Protein AF-A0A2V9B9U2-F1 (afdb_monomer_lite)

Foldseek 3Di:
DDDDPDFPFDDDDDDAAAAGDDPDDVVVVLVVVVPDDDDDDDDDDDDDDKDWLCVLPVPDDFDQCLCALRHRHSDRPDVDRTDIDRPVVSVVVVVVCVVCVVVVRD

Structure (mmCIF, N/CA/C/O backbone):
data_AF-A0A2V9B9U2-F1
#
_entry.id   AF-A0A2V9B9U2-F1
#
loop_
_atom_site.group_PDB
_atom_site.id
_atom_site.type_symbol
_atom_site.label_atom_id
_atom_site.label_alt_id
_atom_site.label_comp_id
_atom_site.label_asym_id
_atom_site.label_entity_id
_atom_site.label_seq_id
_atom_site.pdbx_PDB_ins_code
_atom_site.Cartn_x
_atom_site.Cartn_y
_atom_site.Cartn_z
_atom_site.occupancy
_atom_site.B_iso_or_equiv
_atom_site.auth_seq_id
_atom_site.auth_comp_id
_atom_site.auth_asym_id
_atom_site.auth_atom_id
_atom_site.pdbx_PDB_model_num
ATOM 1 N N . MET A 1 1 ? -2.710 3.749 43.134 1.00 38.03 1 MET A N 1
ATOM 2 C CA . MET A 1 1 ? -1.879 3.005 42.168 1.00 38.03 1 MET A CA 1
ATOM 3 C C . MET A 1 1 ? -2.743 1.866 41.643 1.00 38.03 1 MET A C 1
ATOM 5 O O . MET A 1 1 ? -2.924 0.891 42.358 1.00 38.03 1 MET A O 1
ATOM 9 N N . GLY A 1 2 ? -3.432 2.067 40.516 1.00 40.53 2 GLY A N 1
ATOM 10 C CA . GLY A 1 2 ? -4.320 1.046 39.944 1.00 40.53 2 GLY A CA 1
ATOM 11 C C . GLY A 1 2 ? -3.509 -0.105 39.338 1.00 40.53 2 GLY A C 1
ATOM 12 O O . GLY A 1 2 ? -2.345 0.113 38.990 1.00 40.53 2 GLY A O 1
ATOM 13 N N . PRO A 1 3 ? -4.072 -1.318 39.243 1.00 46.72 3 PRO A N 1
ATOM 14 C CA . PRO A 1 3 ? -3.376 -2.431 38.622 1.00 46.72 3 PRO A CA 1
ATOM 15 C C . PRO A 1 3 ? -3.173 -2.114 37.138 1.00 46.72 3 PRO A C 1
ATOM 17 O O . PRO A 1 3 ? -4.109 -1.765 36.426 1.00 46.72 3 PRO A O 1
ATOM 20 N N . VAL A 1 4 ? -1.920 -2.177 36.695 1.00 43.25 4 VAL A N 1
ATOM 21 C CA . VAL A 1 4 ? -1.573 -2.160 35.277 1.00 43.25 4 VAL A CA 1
ATOM 22 C C . VAL A 1 4 ? -2.053 -3.479 34.682 1.00 43.25 4 VAL A C 1
ATOM 24 O O . VAL A 1 4 ? -1.542 -4.540 35.044 1.00 43.25 4 VAL A O 1
ATOM 27 N N . ASP A 1 5 ? -3.065 -3.420 33.818 1.00 44.94 5 ASP A N 1
ATOM 28 C CA . ASP A 1 5 ? -3.511 -4.583 33.060 1.00 44.94 5 ASP A CA 1
ATOM 29 C C . ASP A 1 5 ? -2.331 -5.099 32.239 1.00 44.94 5 ASP A C 1
ATOM 31 O O . ASP A 1 5 ? -1.807 -4.459 31.325 1.00 44.94 5 ASP A O 1
ATOM 35 N N . ARG A 1 6 ? -1.846 -6.261 32.663 1.00 47.97 6 ARG A N 1
ATOM 36 C CA . ARG A 1 6 ? -0.728 -6.968 32.065 1.00 47.97 6 ARG A CA 1
ATOM 37 C C . ARG A 1 6 ? -1.212 -7.452 30.705 1.00 47.97 6 ARG A C 1
ATOM 39 O O . ARG A 1 6 ? -2.009 -8.383 30.645 1.00 47.97 6 ARG A O 1
ATOM 46 N N . PHE A 1 7 ? -0.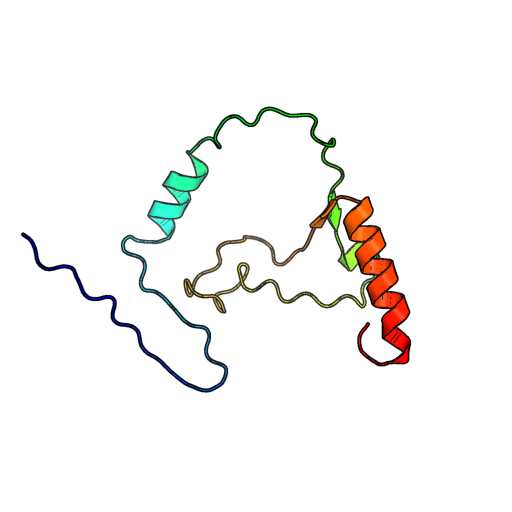757 -6.801 29.634 1.00 50.56 7 PHE A N 1
ATOM 47 C CA . PHE A 1 7 ? -0.948 -7.265 28.262 1.00 50.56 7 PHE A CA 1
ATOM 48 C C . PHE A 1 7 ? -0.706 -8.778 28.211 1.00 50.56 7 PHE A C 1
ATOM 50 O O . PHE A 1 7 ? 0.390 -9.245 28.533 1.00 50.56 7 PHE A O 1
ATOM 57 N N . ALA A 1 8 ? -1.741 -9.545 27.872 1.00 42.66 8 ALA A N 1
ATOM 58 C CA . ALA A 1 8 ? -1.624 -10.980 27.676 1.00 42.66 8 ALA A CA 1
ATOM 59 C C . ALA A 1 8 ? -0.869 -11.211 26.361 1.00 42.66 8 ALA A C 1
ATOM 61 O O . ALA A 1 8 ? -1.458 -11.316 25.290 1.00 42.66 8 ALA A O 1
ATOM 62 N N . VAL A 1 9 ? 0.459 -11.212 26.446 1.00 47.78 9 VAL A N 1
ATOM 63 C CA . VAL A 1 9 ? 1.345 -11.594 25.349 1.00 47.78 9 VAL A CA 1
ATOM 64 C C . VAL A 1 9 ? 1.264 -13.111 25.221 1.00 47.78 9 VAL A C 1
ATOM 66 O O . VAL A 1 9 ? 1.721 -13.833 26.106 1.00 47.78 9 VAL A O 1
ATOM 69 N N . THR A 1 10 ? 0.671 -13.604 24.137 1.00 48.75 10 THR A N 1
ATOM 70 C CA . THR A 1 10 ? 0.827 -15.006 23.742 1.00 48.75 10 THR A CA 1
ATOM 71 C C . THR A 1 10 ? 2.032 -15.086 22.806 1.00 48.75 10 THR A C 1
ATOM 73 O O . THR A 1 10 ? 2.002 -14.584 21.686 1.00 48.75 10 THR A O 1
ATOM 76 N N . ASN A 1 11 ? 3.141 -15.641 23.300 1.00 47.28 11 ASN A N 1
ATOM 77 C CA . ASN A 1 11 ? 4.270 -16.024 22.453 1.00 47.28 11 ASN A CA 1
ATOM 78 C C . ASN A 1 11 ? 3.912 -17.346 21.780 1.00 47.28 11 ASN A C 1
ATOM 80 O O . ASN A 1 11 ? 3.825 -18.345 22.486 1.00 47.28 11 ASN A O 1
ATOM 84 N N . ASN A 1 12 ? 3.761 -17.366 20.456 1.00 52.25 12 ASN A N 1
ATOM 85 C CA . ASN A 1 12 ? 3.606 -18.608 19.702 1.00 52.25 12 ASN A CA 1
ATOM 86 C C . ASN A 1 12 ? 4.637 -18.656 18.565 1.00 52.25 12 ASN A C 1
ATOM 88 O O . ASN A 1 12 ? 4.707 -17.749 17.736 1.00 52.25 12 ASN A O 1
ATOM 92 N N . GLU A 1 13 ? 5.451 -19.710 18.572 1.00 59.94 13 GLU A N 1
ATOM 93 C CA . GLU A 1 13 ? 6.391 -20.068 17.511 1.00 59.94 13 GLU A CA 1
ATOM 94 C C . GLU A 1 13 ? 5.635 -20.553 16.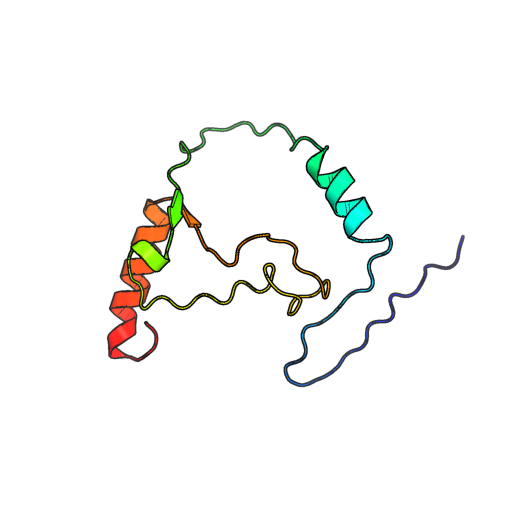251 1.00 59.94 13 GLU A C 1
ATOM 96 O O . GLU A 1 13 ? 4.527 -21.074 16.349 1.00 59.94 13 GLU A O 1
ATOM 101 N N . GLU A 1 14 ? 6.264 -20.364 15.081 1.00 53.12 14 GLU A N 1
ATOM 102 C CA . GLU A 1 14 ? 5.851 -20.764 13.716 1.00 53.12 14 GLU A CA 1
ATOM 103 C C . GLU A 1 14 ? 4.712 -19.967 13.039 1.00 53.12 14 GLU A C 1
ATOM 105 O O . GLU A 1 14 ? 3.531 -20.245 13.190 1.00 53.12 14 GLU A O 1
ATOM 110 N N . GLY A 1 15 ? 5.069 -18.997 12.182 1.00 59.50 15 GLY A N 1
ATOM 111 C CA . GLY A 1 15 ? 4.211 -18.491 11.089 1.00 59.50 15 GLY A CA 1
ATOM 112 C C . GLY A 1 15 ? 2.957 -17.684 11.462 1.00 59.50 15 GLY A C 1
ATOM 113 O O . GLY A 1 15 ? 2.328 -17.102 10.575 1.00 59.50 15 GLY A O 1
ATOM 114 N N . HIS A 1 16 ? 2.599 -17.609 12.741 1.00 69.62 16 HIS A N 1
ATOM 115 C CA . HIS A 1 16 ? 1.451 -16.851 13.223 1.00 69.62 16 HIS A CA 1
ATOM 116 C C . HIS A 1 16 ? 1.799 -15.368 13.395 1.00 69.62 16 HIS A C 1
ATOM 118 O O . HIS A 1 16 ? 2.799 -15.009 14.017 1.00 69.62 16 HIS A O 1
ATOM 124 N N . VAL A 1 17 ? 0.967 -14.487 12.833 1.00 81.44 17 VAL A N 1
ATOM 125 C CA . VAL A 1 17 ? 1.115 -13.043 13.037 1.00 81.44 17 VAL A CA 1
ATOM 126 C C . VAL A 1 17 ? 0.816 -12.725 14.499 1.00 81.44 17 VAL A C 1
ATOM 128 O O . VAL A 1 17 ? -0.224 -13.121 15.020 1.00 81.44 17 VAL A O 1
ATOM 131 N N . PHE A 1 18 ? 1.732 -12.016 15.158 1.00 89.25 18 PHE A N 1
ATOM 132 C CA . PHE A 1 18 ? 1.516 -11.490 16.502 1.00 89.25 18 PHE A CA 1
ATOM 133 C C . PHE A 1 18 ? 0.289 -10.579 16.500 1.00 89.25 18 PHE A C 1
ATOM 135 O O . PHE A 1 18 ? 0.295 -9.577 15.790 1.00 89.2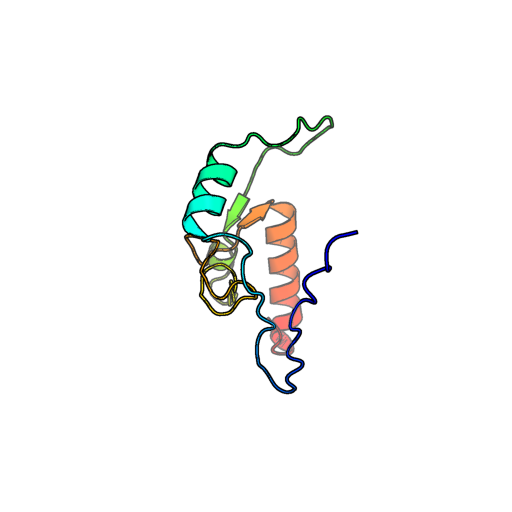5 18 PHE A O 1
ATOM 142 N N . GLN A 1 19 ? -0.734 -10.918 17.285 1.00 91.44 19 GLN A N 1
ATOM 143 C CA . GLN A 1 19 ? -1.973 -10.148 17.374 1.00 91.44 19 GLN A CA 1
ATOM 144 C C . GLN A 1 19 ? -2.117 -9.457 18.727 1.00 91.44 19 GLN A C 1
ATOM 146 O O . GLN A 1 19 ? -1.768 -10.012 19.769 1.00 91.44 19 GLN A O 1
ATOM 151 N N . ILE A 1 20 ? -2.673 -8.248 18.701 1.00 92.44 20 ILE A N 1
ATOM 152 C CA . ILE A 1 20 ? -3.037 -7.492 19.898 1.00 92.44 20 ILE A CA 1
ATOM 153 C C . ILE A 1 20 ? -4.555 -7.427 20.047 1.00 92.44 20 ILE A C 1
ATOM 155 O O . ILE A 1 20 ? -5.285 -7.424 19.059 1.00 92.44 20 ILE A O 1
ATOM 159 N N . THR A 1 21 ? -5.027 -7.282 21.285 1.00 93.25 21 THR A N 1
ATOM 160 C CA . THR A 1 21 ? -6.424 -6.930 21.563 1.00 93.25 21 THR A CA 1
ATOM 161 C C . THR A 1 21 ? -6.560 -5.408 21.589 1.00 93.25 21 THR A C 1
ATOM 163 O O . THR A 1 21 ? -5.951 -4.765 22.451 1.00 93.25 21 THR A O 1
ATOM 166 N N . PRO A 1 22 ? -7.347 -4.797 20.686 1.00 91.56 22 PRO A N 1
ATOM 167 C CA . PRO A 1 22 ? -7.613 -3.367 20.738 1.00 91.56 22 PRO A CA 1
ATOM 168 C C . PRO A 1 22 ? -8.312 -2.982 22.047 1.00 91.56 22 PRO A C 1
ATOM 170 O O . PRO A 1 22 ? -9.278 -3.619 22.458 1.00 91.56 22 PRO A O 1
ATOM 173 N N . VAL A 1 23 ? -7.858 -1.899 22.684 1.00 94.19 23 VAL A N 1
ATOM 174 C CA . VAL A 1 23 ? -8.453 -1.384 23.938 1.00 94.19 23 VAL A CA 1
ATOM 175 C C . VAL A 1 23 ? -9.860 -0.800 23.750 1.00 94.19 23 VAL A C 1
ATOM 177 O O . VAL A 1 23 ? -10.584 -0.598 24.719 1.00 94.19 23 VAL A O 1
ATOM 180 N N . ARG A 1 24 ? -10.235 -0.500 22.502 1.00 95.62 24 ARG A N 1
ATOM 181 C CA . ARG A 1 24 ? -11.550 -0.011 22.069 1.00 95.62 24 ARG A CA 1
ATOM 182 C C . ARG A 1 24 ? -11.904 -0.633 20.712 1.00 95.62 24 ARG A C 1
ATOM 184 O O . ARG A 1 24 ? -10.985 -1.041 19.995 1.00 95.62 24 ARG A O 1
ATOM 191 N N . PRO A 1 25 ? -13.189 -0.683 20.319 1.00 94.50 25 PRO A N 1
ATOM 192 C CA . PRO A 1 25 ? -13.593 -1.190 19.010 1.00 94.50 25 PRO A CA 1
ATOM 193 C C . PRO A 1 25 ? -12.888 -0.461 17.856 1.00 94.50 25 PRO A C 1
ATOM 195 O O . PRO A 1 25 ? -12.872 0.769 17.798 1.00 94.50 25 PRO A O 1
ATOM 198 N N . VAL A 1 26 ? -12.338 -1.214 16.898 1.00 92.94 26 VAL A N 1
ATOM 199 C CA . VAL A 1 26 ? -11.557 -0.640 15.784 1.00 92.94 26 VAL A CA 1
ATOM 200 C C . VAL A 1 26 ? -12.385 0.315 14.922 1.00 92.94 26 VAL A C 1
ATOM 202 O O . VAL A 1 26 ? -11.860 1.320 14.452 1.00 92.94 26 VAL A O 1
ATOM 205 N N . GLU A 1 27 ? -13.686 0.069 14.765 1.00 92.88 27 GLU A N 1
ATOM 206 C CA . GLU A 1 27 ? -14.575 0.980 14.034 1.00 92.88 27 GLU A CA 1
ATOM 207 C C . GLU A 1 27 ? -14.700 2.360 14.692 1.00 92.88 27 GLU A C 1
ATOM 209 O O . GLU A 1 27 ? -14.779 3.371 13.995 1.00 92.88 27 GLU A O 1
ATOM 214 N N . GLU A 1 28 ? -14.695 2.427 16.025 1.00 95.81 28 GLU A N 1
ATOM 215 C CA . GLU A 1 28 ? -14.719 3.700 16.753 1.00 95.81 28 GLU A CA 1
ATOM 216 C C . GLU A 1 28 ? -13.388 4.436 16.583 1.00 95.81 28 GLU A C 1
ATOM 218 O O . GLU A 1 28 ? -13.370 5.609 16.210 1.00 95.81 28 GLU A O 1
ATOM 223 N N . LEU A 1 29 ? -12.272 3.714 16.740 1.00 93.75 29 LEU A N 1
ATOM 224 C CA . LEU A 1 29 ? -10.924 4.252 16.537 1.00 93.75 29 LEU A CA 1
ATOM 225 C C . LEU A 1 29 ? -10.726 4.786 15.112 1.00 93.75 29 LEU A C 1
ATOM 227 O O . LEU A 1 29 ? -10.135 5.847 14.926 1.00 93.75 29 LEU A O 1
ATOM 231 N N . ARG A 1 30 ? -11.249 4.084 14.099 1.00 92.50 30 ARG A N 1
ATOM 232 C CA . ARG A 1 30 ? -11.163 4.509 12.696 1.00 92.50 30 ARG A CA 1
ATOM 233 C C . ARG A 1 30 ? -11.929 5.810 12.455 1.00 92.50 30 ARG A C 1
ATOM 235 O O . ARG A 1 30 ? -11.419 6.682 11.756 1.00 92.50 30 ARG A O 1
ATOM 242 N N . LYS A 1 31 ? -13.127 5.963 13.034 1.00 95.00 31 LYS A N 1
ATOM 243 C CA . LYS A 1 31 ? -13.914 7.206 12.928 1.00 95.00 31 LYS A CA 1
ATOM 244 C C . LYS A 1 31 ? -13.180 8.391 13.548 1.00 95.00 31 LYS A C 1
ATOM 246 O O . LYS A 1 31 ? -13.110 9.444 12.923 1.00 95.00 31 LYS A O 1
ATOM 251 N N . GLU A 1 32 ? -12.612 8.211 14.739 1.00 95.81 32 GLU A N 1
ATOM 252 C CA . GLU A 1 32 ? -11.811 9.247 15.402 1.00 95.81 32 GLU A CA 1
ATOM 253 C C . GLU A 1 32 ? -10.571 9.616 14.575 1.00 95.81 32 GLU A C 1
ATOM 255 O O . GLU A 1 32 ? -10.309 10.797 14.354 1.00 95.81 32 GLU A O 1
ATOM 260 N N . ALA A 1 33 ? -9.844 8.620 14.058 1.00 93.25 33 ALA A N 1
ATOM 261 C CA . ALA A 1 33 ? -8.644 8.838 13.253 1.00 93.25 33 ALA A CA 1
ATOM 262 C C . ALA A 1 33 ? -8.933 9.600 11.949 1.00 93.25 33 ALA A C 1
ATOM 264 O O . ALA A 1 33 ? -8.170 10.487 11.580 1.00 93.25 33 ALA A O 1
ATOM 265 N N . LEU A 1 34 ? -10.042 9.291 11.268 1.00 93.62 34 LEU A N 1
ATOM 266 C CA . LEU A 1 34 ? -10.455 9.992 10.045 1.00 93.62 34 LEU A CA 1
ATOM 267 C C . LEU A 1 34 ? -10.910 11.437 10.297 1.00 93.62 34 LEU A C 1
ATOM 269 O O . LEU A 1 34 ? -10.866 12.250 9.378 1.00 93.62 34 LEU A O 1
ATOM 273 N N . ALA A 1 35 ? -11.361 11.754 11.514 1.00 97.00 35 ALA A N 1
ATOM 274 C CA . ALA A 1 35 ? -11.752 13.107 11.906 1.00 97.00 35 ALA A CA 1
ATOM 275 C C . ALA A 1 35 ? -10.566 13.966 12.385 1.00 97.00 35 ALA A C 1
ATOM 277 O O . ALA A 1 35 ? -10.711 15.179 12.538 1.00 97.00 35 ALA A O 1
ATOM 278 N N . ALA A 1 36 ? -9.410 13.354 12.648 1.00 96.88 36 ALA A N 1
ATOM 279 C CA . ALA A 1 36 ? -8.221 14.054 13.106 1.00 96.88 36 ALA A CA 1
ATOM 280 C C . ALA A 1 36 ? -7.483 14.745 11.948 1.00 96.88 36 ALA A C 1
ATOM 282 O O . ALA A 1 36 ? -7.491 14.284 10.807 1.00 96.88 36 ALA A O 1
ATOM 283 N N . SER A 1 37 ? -6.777 15.829 12.272 1.00 95.25 37 SER A N 1
ATOM 284 C CA . SER A 1 37 ? -5.838 16.473 11.353 1.00 95.25 37 SER A CA 1
ATOM 285 C C . SER A 1 37 ? -4.408 16.069 11.706 1.00 95.25 37 SER A C 1
ATOM 287 O O . SER A 1 37 ? -4.061 16.067 12.892 1.00 95.25 37 SER A O 1
ATOM 289 N N . PRO A 1 38 ? -3.557 15.760 10.712 1.00 91.56 38 PRO A N 1
ATOM 290 C CA . PRO A 1 38 ? -2.143 15.538 10.966 1.00 91.56 38 PRO A CA 1
ATOM 291 C C . PRO A 1 38 ? -1.488 16.820 11.511 1.00 91.56 38 PRO A C 1
ATOM 293 O O . PRO A 1 38 ? -1.959 17.929 11.228 1.00 91.56 38 PRO A O 1
ATOM 296 N N . PRO A 1 39 ? -0.405 16.697 12.298 1.00 93.69 39 PRO A N 1
ATOM 297 C CA . PRO A 1 39 ? 0.355 17.856 12.746 1.00 93.69 39 PRO A CA 1
ATOM 298 C C . PRO A 1 39 ? 0.909 18.634 11.547 1.00 93.69 39 PRO A C 1
ATOM 300 O O . PRO A 1 39 ? 1.207 18.065 10.499 1.00 93.69 39 PRO A O 1
ATOM 303 N N . HIS A 1 40 ? 1.062 19.948 11.706 1.00 93.69 40 HIS A N 1
ATOM 304 C CA . HIS A 1 40 ? 1.650 20.780 10.663 1.00 93.69 40 HIS A CA 1
ATOM 305 C C . HIS A 1 40 ? 3.139 20.453 10.492 1.00 93.69 40 HIS A C 1
ATOM 307 O O . HIS A 1 40 ? 3.933 20.638 11.416 1.00 93.69 40 HIS A O 1
ATOM 313 N N . GLU A 1 41 ? 3.526 20.049 9.287 1.00 93.06 41 GLU A N 1
ATOM 314 C CA . GLU A 1 41 ? 4.917 19.808 8.916 1.00 93.06 41 GLU A CA 1
ATOM 315 C C . GLU A 1 41 ? 5.502 21.021 8.179 1.00 93.06 41 GLU A C 1
ATOM 317 O O . GLU A 1 41 ? 4.878 21.585 7.281 1.00 93.06 41 GLU A O 1
ATOM 322 N N . SER A 1 42 ? 6.717 21.434 8.544 1.00 93.38 42 SER A N 1
ATOM 323 C CA . SER A 1 42 ? 7.460 22.493 7.854 1.00 93.38 42 SER A CA 1
ATOM 324 C C . SER A 1 42 ? 8.711 21.921 7.191 1.00 93.38 42 SER A C 1
ATOM 326 O O . SER A 1 42 ? 9.432 21.113 7.773 1.00 93.38 42 SER A O 1
ATOM 328 N N . GLY A 1 43 ? 8.980 22.330 5.952 1.00 93.06 43 GLY A N 1
ATOM 329 C CA . GLY A 1 43 ? 10.133 21.841 5.204 1.00 93.06 43 GLY A CA 1
ATOM 330 C C . GLY A 1 43 ? 9.967 21.974 3.696 1.00 93.06 43 GLY A C 1
ATOM 331 O O . GLY A 1 43 ? 8.909 22.348 3.194 1.00 93.06 43 GLY A O 1
ATOM 332 N N . ASN A 1 44 ? 11.039 21.663 2.969 1.00 94.12 44 ASN A N 1
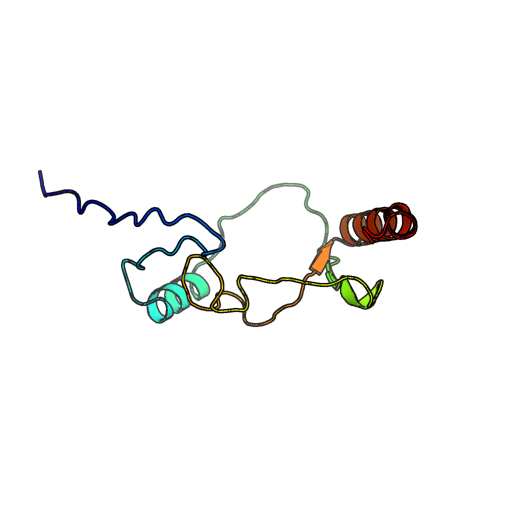ATOM 333 C CA . ASN A 1 44 ? 11.000 21.572 1.515 1.00 94.12 44 ASN A CA 1
ATOM 334 C C . ASN A 1 44 ? 10.582 20.154 1.102 1.00 94.12 44 ASN A C 1
ATOM 336 O O . ASN A 1 44 ? 11.416 19.247 1.032 1.00 94.12 44 ASN A O 1
ATOM 340 N N . PHE A 1 45 ? 9.287 19.959 0.867 1.00 92.00 45 PHE A N 1
ATOM 341 C CA . PHE A 1 45 ? 8.726 18.672 0.465 1.00 92.00 45 PHE A CA 1
ATOM 342 C C . PHE A 1 45 ? 8.638 18.539 -1.054 1.00 92.00 45 PHE A C 1
ATOM 344 O O . PHE A 1 45 ? 8.474 19.513 -1.786 1.00 92.00 45 PHE A O 1
ATOM 351 N N . ARG A 1 46 ? 8.716 17.297 -1.539 1.00 90.12 46 ARG A N 1
ATOM 352 C CA . ARG A 1 46 ? 8.421 16.995 -2.943 1.00 90.12 46 ARG A CA 1
ATOM 353 C C . ARG A 1 46 ? 6.915 17.082 -3.176 1.00 90.12 46 ARG A C 1
ATOM 355 O O . ARG A 1 46 ? 6.140 16.643 -2.328 1.00 90.12 46 ARG A O 1
ATOM 362 N N . ALA A 1 47 ? 6.519 17.575 -4.347 1.00 94.44 47 ALA A N 1
ATOM 363 C CA . ALA A 1 47 ? 5.143 17.431 -4.803 1.00 94.44 47 ALA A CA 1
ATOM 364 C C . ALA A 1 47 ? 4.779 15.933 -4.885 1.00 94.44 47 ALA A C 1
ATOM 366 O O . ALA A 1 47 ? 5.620 15.139 -5.321 1.00 94.44 47 ALA A O 1
ATOM 367 N N . PRO A 1 48 ? 3.569 15.523 -4.469 1.00 95.12 48 PRO A N 1
ATOM 368 C CA . PRO A 1 48 ? 3.149 14.134 -4.581 1.00 95.12 48 PRO A CA 1
ATOM 369 C C . PRO A 1 48 ? 3.095 13.661 -6.039 1.00 95.12 48 PRO A C 1
ATOM 371 O O . PRO A 1 48 ? 2.257 14.117 -6.809 1.00 95.12 48 PRO A O 1
ATOM 374 N N . ASP A 1 49 ? 3.958 12.712 -6.396 1.00 97.44 49 ASP A N 1
ATOM 375 C CA . ASP A 1 49 ? 3.940 12.007 -7.681 1.00 97.44 49 ASP A CA 1
ATOM 376 C C . ASP A 1 49 ? 3.996 10.502 -7.409 1.00 97.44 49 ASP A C 1
ATOM 378 O O . ASP A 1 49 ? 5.047 9.856 -7.456 1.00 97.44 49 ASP A O 1
ATOM 382 N N . LEU A 1 50 ? 2.846 9.972 -6.989 1.00 97.81 50 LEU A N 1
ATOM 383 C CA . LEU A 1 50 ? 2.695 8.588 -6.564 1.00 97.81 50 LEU A CA 1
ATOM 384 C C . LEU A 1 50 ? 2.394 7.684 -7.759 1.00 97.81 50 LEU A C 1
ATOM 386 O O . LEU A 1 50 ? 1.447 7.909 -8.510 1.00 97.81 50 LEU A O 1
ATOM 390 N N . VAL A 1 51 ? 3.177 6.618 -7.889 1.00 98.19 51 VAL A N 1
ATOM 391 C CA . VAL A 1 51 ? 3.060 5.614 -8.945 1.00 98.19 51 VAL A CA 1
ATOM 392 C C . VAL A 1 51 ? 2.715 4.271 -8.325 1.00 98.19 51 VAL A C 1
ATOM 394 O O . VAL A 1 51 ? 3.347 3.847 -7.356 1.00 98.19 51 VAL A O 1
ATOM 397 N N . GLU A 1 52 ? 1.724 3.590 -8.894 1.00 98.31 52 GLU A N 1
ATOM 398 C CA . GLU A 1 52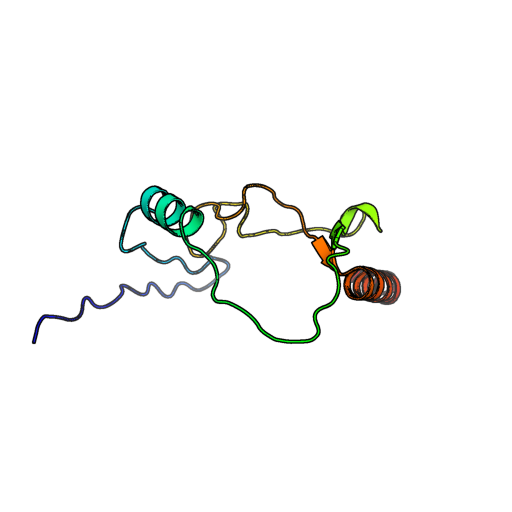 ? 1.370 2.231 -8.499 1.00 98.31 52 GLU A CA 1
ATOM 399 C C . GLU A 1 52 ? 2.410 1.228 -9.003 1.00 98.31 52 GLU A C 1
ATOM 401 O O . GLU A 1 52 ? 2.676 1.144 -10.203 1.00 98.31 52 GLU A O 1
ATOM 406 N N . LEU A 1 53 ? 2.954 0.412 -8.101 1.00 98.44 53 LEU A N 1
ATOM 407 C CA . LEU A 1 53 ? 4.064 -0.488 -8.422 1.00 98.44 53 LEU A CA 1
ATOM 408 C C . LEU A 1 53 ? 3.719 -1.524 -9.496 1.00 98.44 53 LEU A C 1
ATOM 410 O O . LEU A 1 53 ? 4.498 -1.726 -10.423 1.00 98.44 53 LEU A O 1
ATOM 414 N N . VAL A 1 54 ? 2.537 -2.139 -9.421 1.00 97.75 54 VAL A N 1
ATOM 415 C CA . VAL A 1 54 ? 2.139 -3.201 -10.365 1.00 97.75 54 VAL A CA 1
ATOM 416 C C . VAL A 1 54 ? 1.892 -2.687 -11.786 1.00 97.75 54 VAL A C 1
ATOM 418 O O . VAL A 1 54 ? 1.920 -3.466 -12.732 1.00 97.75 54 VAL A O 1
ATOM 421 N N . THR A 1 55 ? 1.696 -1.374 -11.961 1.00 97.94 55 THR A N 1
ATOM 422 C CA . THR A 1 55 ? 1.604 -0.758 -13.297 1.00 97.94 55 THR A CA 1
ATOM 423 C C . THR A 1 55 ? 2.966 -0.584 -13.964 1.00 97.94 55 THR A C 1
ATOM 425 O O . THR A 1 55 ? 3.036 -0.490 -15.187 1.00 97.94 55 THR A O 1
ATOM 428 N N . LEU A 1 56 ? 4.051 -0.564 -13.181 1.00 97.75 56 LEU A N 1
ATOM 429 C CA . LEU A 1 56 ? 5.417 -0.498 -13.701 1.00 97.75 56 LEU A CA 1
ATOM 430 C C . LEU A 1 56 ? 5.907 -1.863 -14.187 1.00 97.75 56 LEU A C 1
ATOM 432 O O . LEU A 1 56 ? 6.615 -1.945 -15.192 1.00 97.75 56 LEU A O 1
ATOM 436 N N . ASP A 1 57 ? 5.543 -2.921 -13.463 1.00 97.69 57 ASP A N 1
ATOM 437 C CA . ASP A 1 57 ? 5.768 -4.309 -13.855 1.00 97.69 57 ASP A CA 1
ATOM 438 C C . ASP A 1 57 ? 4.748 -5.225 -13.146 1.00 97.69 57 ASP A C 1
ATOM 440 O O . ASP A 1 57 ? 4.774 -5.325 -11.915 1.00 97.69 57 ASP A O 1
ATOM 444 N N . PRO A 1 58 ? 3.854 -5.917 -13.880 1.00 97.00 58 PRO A N 1
ATOM 445 C CA . PRO A 1 58 ? 2.816 -6.753 -13.278 1.00 97.00 58 PRO A CA 1
ATOM 446 C C . PRO A 1 58 ? 3.364 -8.031 -12.623 1.00 97.00 58 PRO A C 1
ATOM 448 O O . PRO A 1 58 ? 2.610 -8.755 -11.976 1.00 97.00 58 PRO A O 1
ATOM 451 N N . THR A 1 59 ? 4.661 -8.331 -12.774 1.00 97.00 59 THR A N 1
ATOM 452 C CA . THR A 1 59 ? 5.321 -9.446 -12.074 1.00 97.00 59 THR A CA 1
ATOM 453 C C . THR A 1 59 ? 5.683 -9.112 -10.625 1.00 97.00 59 THR A C 1
ATOM 455 O O . THR A 1 59 ? 5.992 -10.019 -9.851 1.00 97.00 59 THR A O 1
ATOM 458 N N . ILE A 1 60 ? 5.603 -7.837 -10.224 1.00 97.56 60 ILE A N 1
ATOM 459 C CA . ILE A 1 60 ? 5.775 -7.426 -8.829 1.00 97.56 60 ILE A CA 1
ATOM 460 C C . ILE A 1 60 ? 4.591 -7.954 -8.016 1.00 97.56 60 ILE A C 1
ATOM 462 O O . ILE A 1 60 ? 3.446 -7.538 -8.194 1.00 97.56 60 ILE A O 1
ATOM 466 N N . ARG A 1 61 ? 4.870 -8.871 -7.089 1.00 96.25 61 ARG A N 1
ATOM 467 C CA . ARG A 1 61 ? 3.860 -9.456 -6.202 1.00 96.25 61 ARG A CA 1
ATOM 468 C C . ARG A 1 61 ? 3.751 -8.630 -4.928 1.00 96.25 61 ARG A C 1
ATOM 470 O O . ARG A 1 61 ? 4.757 -8.347 -4.286 1.00 96.25 61 ARG A O 1
ATOM 477 N N . LEU A 1 62 ? 2.526 -8.276 -4.555 1.00 97.19 62 LEU A N 1
ATOM 478 C CA . LEU A 1 62 ? 2.247 -7.515 -3.342 1.00 97.19 62 LEU A CA 1
ATOM 479 C C . LEU A 1 62 ? 1.641 -8.412 -2.264 1.00 97.19 62 LEU A C 1
ATOM 481 O O . LEU A 1 62 ? 0.722 -9.183 -2.531 1.00 97.19 62 LEU A O 1
ATOM 485 N N . ASP A 1 63 ? 2.129 -8.246 -1.040 1.00 95.69 63 ASP A N 1
ATOM 486 C CA . ASP A 1 63 ? 1.545 -8.802 0.178 1.00 95.69 63 ASP A CA 1
ATOM 487 C C . ASP A 1 63 ? 1.232 -7.644 1.138 1.00 95.69 63 ASP A C 1
ATOM 489 O O . ASP A 1 63 ? 2.030 -7.266 1.998 1.00 95.69 63 ASP A O 1
ATOM 493 N N . ILE A 1 64 ? 0.088 -6.992 0.908 1.00 97.19 64 ILE A N 1
ATOM 494 C CA . ILE A 1 64 ? -0.345 -5.818 1.675 1.00 97.19 64 ILE A CA 1
ATOM 495 C C . ILE A 1 64 ? -1.114 -6.293 2.908 1.00 97.19 64 ILE A C 1
ATOM 497 O O . ILE A 1 64 ? -2.343 -6.291 2.929 1.00 97.19 64 ILE A O 1
ATOM 501 N N . ARG A 1 65 ? -0.378 -6.714 3.942 1.00 95.19 65 ARG A N 1
ATOM 502 C CA . ARG A 1 65 ? -0.923 -7.318 5.175 1.00 95.19 65 ARG A CA 1
ATOM 503 C C . ARG A 1 65 ? -2.042 -6.492 5.813 1.00 95.19 65 ARG A C 1
ATOM 505 O O . ARG A 1 65 ? -3.102 -7.038 6.098 1.00 95.19 65 ARG A O 1
ATOM 512 N N . TYR A 1 66 ? -1.858 -5.174 5.889 1.00 95.25 66 TYR A N 1
ATOM 513 C CA . TYR A 1 66 ? -2.842 -4.226 6.428 1.00 95.25 66 TYR A CA 1
ATOM 514 C C . TYR A 1 66 ? -4.113 -4.055 5.591 1.00 95.25 66 TYR A C 1
ATOM 516 O O . TYR A 1 66 ? -5.043 -3.397 6.039 1.00 95.25 66 TYR A O 1
ATOM 524 N N . ALA A 1 67 ? -4.194 -4.622 4.387 1.00 96.75 67 ALA A N 1
ATOM 525 C CA . ALA A 1 67 ? -5.437 -4.693 3.617 1.00 96.75 67 ALA A CA 1
ATOM 526 C C . ALA A 1 67 ? -6.221 -5.996 3.881 1.00 96.75 67 ALA A C 1
ATOM 528 O O . ALA A 1 67 ? -7.199 -6.284 3.194 1.00 96.75 67 ALA A O 1
ATOM 529 N N . THR A 1 68 ? -5.788 -6.807 4.850 1.00 94.69 68 THR A N 1
ATOM 530 C CA . THR A 1 68 ? -6.377 -8.105 5.201 1.00 94.69 68 THR A CA 1
ATOM 531 C C . THR A 1 68 ? -6.460 -8.255 6.723 1.00 94.69 68 THR A C 1
ATOM 533 O O . THR A 1 68 ? -5.917 -7.439 7.452 1.00 94.69 68 THR A O 1
ATOM 536 N N . ALA A 1 69 ? -7.099 -9.317 7.218 1.00 93.69 69 ALA A N 1
ATOM 537 C CA . ALA A 1 69 ? -7.048 -9.674 8.642 1.00 93.69 69 ALA A CA 1
ATOM 538 C C . ALA A 1 69 ? -5.719 -10.347 9.055 1.00 93.69 69 ALA A C 1
ATOM 540 O O . ALA A 1 69 ? -5.520 -10.678 10.220 1.00 93.69 69 ALA A O 1
ATOM 541 N N . ASN A 1 70 ? -4.811 -10.587 8.103 1.00 93.00 70 ASN A N 1
ATOM 542 C CA . ASN A 1 70 ? -3.502 -11.186 8.340 1.00 93.00 70 ASN A CA 1
ATOM 543 C C . ASN A 1 70 ? -2.485 -10.110 8.753 1.00 93.00 70 ASN A C 1
ATOM 545 O O . ASN A 1 70 ? -1.453 -9.919 8.110 1.00 93.00 70 ASN A O 1
ATOM 549 N N . ASP A 1 71 ? -2.816 -9.378 9.810 1.00 92.69 71 ASP A N 1
ATOM 550 C CA . ASP A 1 71 ? -1.984 -8.363 10.440 1.00 92.69 71 ASP A CA 1
ATOM 551 C C . ASP A 1 71 ? -2.093 -8.445 11.971 1.00 92.69 71 ASP A C 1
ATOM 553 O O . ASP A 1 71 ? -2.740 -9.341 12.521 1.00 92.69 71 ASP A O 1
ATOM 557 N N . PHE A 1 72 ? -1.421 -7.527 12.667 1.00 92.75 72 PHE A N 1
ATOM 558 C CA . PHE A 1 72 ? -1.375 -7.535 14.126 1.00 92.75 72 PHE A CA 1
ATOM 559 C C . PHE A 1 72 ? -2.673 -7.070 14.800 1.00 92.75 72 PHE A C 1
ATOM 561 O O . PHE A 1 72 ? -2.846 -7.292 15.996 1.00 92.75 72 PHE A O 1
ATOM 568 N N . LEU A 1 73 ? -3.577 -6.415 14.069 1.00 93.06 73 LEU A N 1
ATOM 569 C CA . LEU A 1 73 ? -4.885 -6.006 14.581 1.00 93.06 73 LEU A CA 1
ATOM 570 C C . LEU A 1 73 ? -5.957 -7.065 14.314 1.00 93.06 73 LEU A C 1
ATOM 572 O O . LEU A 1 73 ? -7.035 -6.998 14.903 1.00 93.06 73 LEU A O 1
ATOM 576 N N . GLY A 1 74 ? -5.690 -8.014 13.414 1.00 92.50 74 GLY A N 1
ATOM 577 C CA . GLY A 1 74 ? -6.667 -9.010 12.987 1.00 92.50 74 GLY A CA 1
ATOM 578 C C . GLY A 1 74 ? -7.811 -8.414 12.161 1.00 92.50 74 GLY A C 1
ATOM 579 O O . GLY A 1 74 ? -8.833 -9.070 11.967 1.00 92.50 74 GLY A O 1
ATOM 580 N N . THR A 1 75 ? -7.682 -7.170 11.690 1.00 92.94 75 THR A N 1
ATOM 581 C CA . THR A 1 75 ? -8.722 -6.472 10.928 1.00 92.94 75 THR A CA 1
ATOM 582 C C . THR A 1 75 ? -8.104 -5.528 9.897 1.00 92.94 75 THR A C 1
ATOM 584 O O . THR A 1 75 ? -7.168 -4.806 10.238 1.00 92.94 75 THR A O 1
ATOM 587 N N . PRO A 1 76 ? -8.630 -5.475 8.657 1.00 94.94 76 PRO A N 1
ATOM 588 C CA . PRO A 1 76 ? -8.087 -4.604 7.624 1.00 94.94 76 PRO A CA 1
ATOM 589 C C . PRO A 1 76 ? -8.053 -3.128 8.041 1.00 94.94 76 PRO A C 1
ATOM 591 O O . PRO A 1 76 ? -9.071 -2.511 8.380 1.00 94.94 76 PRO A O 1
ATOM 594 N N . VAL A 1 77 ? -6.871 -2.529 7.950 1.00 93.44 77 VAL A N 1
ATOM 595 C CA . VAL A 1 77 ? -6.648 -1.091 8.135 1.00 93.44 77 VAL A CA 1
ATOM 596 C C . VAL A 1 77 ? -6.834 -0.342 6.814 1.00 93.44 77 VAL A C 1
ATOM 598 O O . VAL A 1 77 ? -7.453 0.721 6.783 1.00 93.44 77 VAL A O 1
ATOM 601 N N . TYR A 1 78 ? -6.327 -0.899 5.715 1.00 94.00 78 TYR A N 1
ATOM 602 C CA . TYR A 1 78 ? -6.423 -0.330 4.375 1.00 94.00 78 TYR A CA 1
ATOM 603 C C . TYR A 1 78 ? -7.624 -0.881 3.614 1.00 94.00 78 TYR A C 1
ATOM 605 O O . TYR A 1 78 ? -7.952 -2.062 3.688 1.00 94.00 78 TYR A O 1
ATOM 613 N N . THR A 1 79 ? -8.243 -0.020 2.809 1.00 92.81 79 THR A N 1
ATOM 614 C CA . THR A 1 79 ? -9.384 -0.381 1.956 1.00 92.81 79 THR A CA 1
ATOM 615 C C . THR A 1 79 ? -8.969 -1.044 0.643 1.00 92.81 79 THR A C 1
ATOM 617 O O . THR A 1 79 ? -9.814 -1.603 -0.053 1.00 92.81 79 THR A O 1
ATOM 620 N N . GLN A 1 80 ? -7.686 -0.972 0.273 1.00 95.94 80 GLN A N 1
ATOM 621 C CA . GLN A 1 80 ? -7.153 -1.522 -0.972 1.00 95.94 80 GLN A CA 1
ATOM 622 C C . GLN A 1 80 ? -5.793 -2.187 -0.741 1.00 95.94 80 GLN A C 1
ATOM 624 O O . GLN A 1 80 ? -4.916 -1.622 -0.090 1.00 95.94 80 GLN A O 1
ATOM 629 N N . ALA A 1 81 ? -5.588 -3.356 -1.350 1.00 97.19 81 ALA A N 1
ATOM 630 C CA . ALA A 1 81 ? -4.315 -4.078 -1.346 1.00 97.19 81 ALA A CA 1
ATOM 631 C C . ALA A 1 81 ? -3.375 -3.578 -2.462 1.00 97.19 81 ALA A C 1
ATOM 633 O O . ALA A 1 81 ? -2.932 -4.347 -3.311 1.00 97.19 81 ALA A O 1
ATOM 634 N N . ARG A 1 82 ? -3.104 -2.267 -2.491 1.00 97.81 82 ARG A N 1
ATOM 635 C CA . ARG A 1 82 ? -2.280 -1.609 -3.520 1.00 97.81 82 ARG A CA 1
ATOM 636 C C . ARG A 1 82 ? -1.096 -0.894 -2.883 1.00 97.81 82 ARG A C 1
ATOM 638 O O . ARG A 1 82 ? -1.201 -0.386 -1.771 1.00 97.81 82 ARG A O 1
ATOM 645 N N . ALA A 1 83 ? 0.018 -0.837 -3.607 1.00 98.00 83 ALA A N 1
ATOM 646 C CA . ALA A 1 83 ? 1.228 -0.147 -3.175 1.00 98.00 83 ALA A CA 1
ATOM 647 C C . ALA A 1 83 ? 1.588 0.973 -4.151 1.00 98.00 83 ALA A C 1
ATOM 649 O O . ALA A 1 83 ? 1.701 0.751 -5.360 1.00 98.00 83 ALA A O 1
ATOM 650 N N . PHE A 1 84 ? 1.810 2.161 -3.593 1.00 98.12 84 PHE A N 1
ATOM 651 C CA . PHE A 1 84 ? 2.221 3.352 -4.319 1.00 98.12 84 PHE A CA 1
ATOM 652 C C . PHE A 1 84 ? 3.512 3.890 -3.721 1.00 98.12 84 PHE A C 1
ATOM 654 O O . PHE A 1 84 ? 3.647 3.942 -2.500 1.00 98.12 84 PHE A O 1
ATOM 661 N N . LEU A 1 85 ? 4.437 4.330 -4.568 1.00 98.31 85 LEU A N 1
ATOM 662 C CA . LEU A 1 85 ? 5.653 5.023 -4.146 1.00 98.31 85 LEU A CA 1
ATOM 663 C C . LEU A 1 85 ? 5.805 6.326 -4.924 1.00 98.31 85 LEU A C 1
ATOM 665 O O . LEU A 1 85 ? 5.327 6.441 -6.050 1.00 98.31 85 LEU A O 1
ATOM 669 N N . GLN A 1 86 ? 6.526 7.290 -4.347 1.00 98.12 86 GLN A N 1
ATOM 670 C CA . GLN A 1 86 ? 7.026 8.434 -5.112 1.00 98.12 86 GLN A CA 1
ATOM 671 C C . GLN A 1 86 ? 7.809 7.927 -6.322 1.00 98.12 86 GLN A C 1
ATOM 673 O O . GLN A 1 86 ? 8.614 7.000 -6.177 1.00 98.12 86 GLN A O 1
ATOM 678 N N . ARG A 1 87 ? 7.615 8.541 -7.490 1.00 97.81 87 ARG A N 1
ATOM 679 C CA . ARG A 1 87 ? 8.199 8.077 -8.757 1.00 97.81 87 ARG A CA 1
ATOM 680 C C . ARG A 1 87 ? 9.686 7.698 -8.674 1.00 97.81 87 ARG A C 1
ATOM 682 O O . ARG A 1 87 ? 10.005 6.584 -9.088 1.00 97.81 87 ARG A O 1
ATOM 689 N N . PRO A 1 88 ? 10.591 8.495 -8.062 1.00 97.50 88 PRO A N 1
ATOM 690 C CA . PRO A 1 88 ? 12.002 8.109 -7.972 1.00 97.50 88 PRO A CA 1
ATOM 691 C C . PRO A 1 88 ? 12.236 6.801 -7.200 1.00 97.50 88 PRO A C 1
ATOM 693 O O . PRO A 1 88 ? 13.114 6.014 -7.556 1.00 97.50 88 PRO A O 1
ATOM 696 N N . ALA A 1 89 ? 11.445 6.552 -6.153 1.00 98.25 89 ALA A N 1
ATOM 697 C CA . ALA A 1 89 ? 11.513 5.321 -5.370 1.00 98.25 89 ALA A CA 1
ATOM 698 C C . ALA A 1 89 ? 10.870 4.142 -6.115 1.00 98.25 89 ALA A C 1
ATOM 700 O O . ALA A 1 89 ? 11.424 3.045 -6.106 1.00 98.25 89 ALA A O 1
ATOM 701 N N . ALA A 1 90 ? 9.751 4.371 -6.810 1.00 98.50 90 ALA A N 1
ATOM 702 C CA . ALA A 1 90 ? 9.089 3.360 -7.634 1.00 98.50 90 ALA A CA 1
ATOM 703 C C . ALA A 1 90 ? 10.014 2.850 -8.756 1.00 98.50 90 ALA A C 1
ATOM 705 O O . ALA A 1 90 ? 10.176 1.646 -8.950 1.00 98.50 90 ALA A O 1
ATOM 706 N N . GLU A 1 91 ? 10.699 3.764 -9.445 1.00 98.44 91 GLU A N 1
ATOM 707 C CA . GLU A 1 91 ? 11.677 3.430 -10.483 1.00 98.44 91 GLU A CA 1
ATOM 708 C C . GLU A 1 91 ? 12.918 2.732 -9.914 1.00 98.44 91 GLU A C 1
ATOM 710 O O . GLU A 1 91 ? 13.463 1.826 -10.547 1.00 98.44 91 GLU A O 1
ATOM 715 N N . ALA A 1 92 ? 13.378 3.129 -8.723 1.00 98.69 92 ALA A N 1
ATOM 716 C CA . ALA A 1 92 ? 14.486 2.456 -8.051 1.00 98.69 92 ALA A CA 1
ATOM 717 C C . ALA A 1 92 ? 14.135 1.009 -7.679 1.00 98.69 92 ALA A C 1
ATOM 719 O O . ALA A 1 92 ? 14.937 0.109 -7.931 1.00 98.69 92 ALA A O 1
ATOM 720 N N . LEU A 1 93 ? 12.925 0.781 -7.161 1.00 98.56 93 LEU A N 1
ATOM 721 C CA . LEU A 1 93 ? 12.409 -0.556 -6.882 1.00 98.56 93 LEU A CA 1
ATOM 722 C C . LEU A 1 93 ? 12.350 -1.395 -8.161 1.00 98.56 93 LEU A C 1
ATOM 724 O O . LEU A 1 93 ? 12.845 -2.517 -8.171 1.00 98.56 93 LEU A O 1
ATOM 728 N N . LEU A 1 94 ? 11.831 -0.837 -9.258 1.00 98.62 94 LEU A N 1
ATOM 729 C CA . LEU A 1 94 ? 11.769 -1.527 -10.547 1.00 98.62 94 LEU A CA 1
ATOM 730 C C . LEU A 1 94 ? 13.157 -1.944 -11.058 1.00 98.62 94 LEU A C 1
ATOM 732 O O . LEU A 1 94 ? 13.317 -3.037 -11.602 1.00 98.62 94 LEU A O 1
ATOM 736 N N . ARG A 1 95 ? 14.177 -1.091 -10.887 1.00 98.69 95 ARG A N 1
ATOM 737 C CA . ARG A 1 95 ? 15.563 -1.441 -11.242 1.00 98.69 95 ARG A CA 1
ATOM 738 C C . ARG A 1 95 ? 16.088 -2.597 -10.392 1.00 98.69 95 ARG A C 1
ATOM 740 O O . ARG A 1 95 ? 16.692 -3.507 -10.951 1.00 98.69 95 ARG A O 1
ATOM 747 N N . ALA A 1 96 ? 15.845 -2.573 -9.081 1.00 98.56 96 ALA A N 1
ATOM 748 C CA . ALA A 1 96 ? 16.256 -3.649 -8.181 1.00 98.56 96 ALA A CA 1
ATOM 749 C C . ALA A 1 96 ? 15.556 -4.975 -8.523 1.00 98.56 96 ALA A C 1
ATOM 751 O O . ALA A 1 96 ? 16.234 -5.985 -8.689 1.00 98.56 96 ALA A O 1
ATOM 752 N N . HIS A 1 97 ? 14.233 -4.940 -8.728 1.00 98.31 97 HIS A N 1
ATOM 753 C CA . HIS A 1 97 ? 13.411 -6.071 -9.178 1.00 98.31 97 HIS A CA 1
ATOM 754 C C . HIS A 1 97 ? 14.018 -6.720 -10.430 1.00 98.31 97 HIS A C 1
ATOM 756 O O . HIS A 1 97 ? 14.424 -7.878 -10.426 1.00 98.31 97 HIS A O 1
ATOM 762 N N . ARG A 1 98 ? 14.258 -5.925 -11.478 1.00 98.31 98 ARG A N 1
ATOM 763 C CA . ARG A 1 98 ? 14.848 -6.415 -12.735 1.00 98.31 98 ARG A CA 1
ATOM 764 C C . ARG A 1 98 ? 16.267 -6.963 -12.584 1.00 98.31 98 ARG A C 1
ATOM 766 O O . ARG A 1 98 ? 16.599 -7.948 -13.237 1.00 98.31 98 ARG A O 1
ATOM 773 N N . ALA A 1 99 ? 17.103 -6.337 -11.757 1.00 98.50 99 ALA A N 1
ATOM 774 C CA . ALA A 1 99 ? 18.480 -6.781 -11.536 1.00 98.50 99 ALA A CA 1
ATOM 775 C C . ALA A 1 99 ? 18.551 -8.134 -10.808 1.00 98.50 99 ALA A C 1
ATOM 777 O O . ALA A 1 99 ? 19.476 -8.912 -11.039 1.00 98.50 99 ALA A O 1
ATOM 778 N N . LEU A 1 100 ? 17.569 -8.415 -9.953 1.00 98.19 100 LEU A N 1
ATOM 779 C CA . LEU A 1 100 ? 17.488 -9.630 -9.146 1.00 98.19 100 LEU A CA 1
ATOM 780 C C . LEU A 1 100 ? 16.748 -10.781 -9.843 1.00 98.19 100 LEU A C 1
ATOM 782 O O . LEU A 1 100 ? 16.926 -11.943 -9.472 1.00 98.19 100 LEU A O 1
ATOM 786 N N . ARG A 1 101 ? 15.984 -10.488 -10.900 1.00 97.56 101 ARG A N 1
ATOM 787 C CA . ARG A 1 101 ? 15.245 -11.476 -11.697 1.00 97.56 101 ARG A CA 1
ATOM 788 C C . ARG A 1 101 ? 16.078 -12.674 -12.192 1.00 97.56 101 ARG A C 1
ATOM 790 O O . ARG A 1 101 ? 15.578 -13.792 -12.082 1.00 97.56 101 ARG A O 1
ATOM 797 N N . PRO A 1 102 ? 17.337 -12.529 -12.667 1.00 98.06 102 PRO A N 1
ATOM 798 C CA . PRO A 1 102 ? 18.162 -13.678 -13.074 1.00 98.06 102 PRO A CA 1
ATOM 799 C C . PRO A 1 102 ? 18.447 -14.686 -11.951 1.00 98.06 102 PRO A C 1
ATOM 801 O O . PRO A 1 102 ? 18.826 -15.819 -12.225 1.00 98.06 102 PRO A O 1
ATOM 804 N N . TRP A 1 103 ? 18.263 -14.273 -10.696 1.00 97.75 103 TRP A N 1
ATOM 805 C CA . TRP A 1 103 ? 18.505 -15.069 -9.495 1.00 97.75 103 TRP A CA 1
ATOM 806 C C . TRP A 1 103 ? 17.205 -15.615 -8.888 1.00 97.75 103 TRP A C 1
ATOM 808 O O . TRP A 1 103 ? 17.245 -16.270 -7.851 1.00 97.75 103 TRP A O 1
ATOM 818 N N . GLY A 1 104 ? 16.052 -15.336 -9.508 1.00 96.62 104 GLY A N 1
ATOM 819 C CA . GLY A 1 104 ? 14.736 -15.729 -9.000 1.00 96.62 104 GLY A CA 1
ATOM 820 C C . GLY A 1 104 ? 14.183 -14.837 -7.883 1.00 96.62 104 GLY A C 1
ATOM 821 O O . GLY A 1 104 ? 13.207 -15.221 -7.245 1.00 96.62 104 GLY A O 1
ATOM 822 N N . TYR A 1 105 ? 14.776 -13.660 -7.645 1.00 94.25 105 TYR A N 1
ATOM 823 C CA . TYR A 1 105 ? 14.358 -12.716 -6.593 1.00 94.25 105 TYR A CA 1
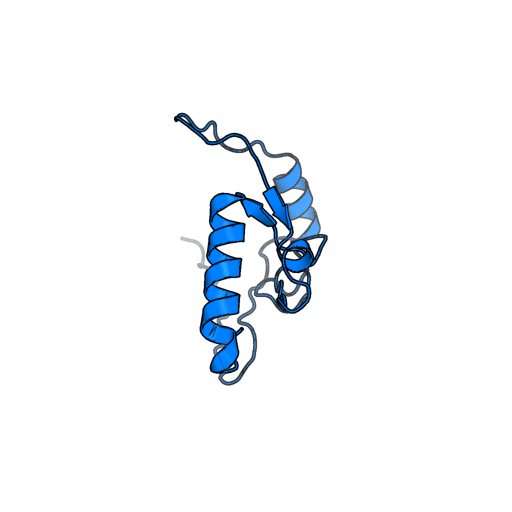ATOM 824 C C . TYR A 1 105 ? 13.692 -11.437 -7.131 1.00 94.25 105 TYR A C 1
ATOM 826 O O . TYR A 1 105 ? 13.588 -10.443 -6.413 1.00 94.25 105 TYR A O 1
ATOM 834 N N . GLY A 1 106 ? 13.260 -11.447 -8.390 1.00 87.94 106 GLY A N 1
ATOM 835 C CA . GLY A 1 106 ? 12.535 -10.350 -9.029 1.00 87.94 106 GLY A CA 1
ATOM 836 C C . GLY A 1 106 ? 11.815 -10.809 -10.279 1.00 87.94 106 GLY A C 1
ATOM 837 O O . GLY A 1 106 ? 11.586 -12.032 -10.412 1.00 87.94 106 GLY A O 1
#

Radius of gyration: 19.18 Å; chains: 1; bounding box: 33×43×56 Å

pLDDT: mean 88.44, std 16.89, range [38.03, 98.69]

Sequence (106 aa):
MGPVDRFAVTNNEEGHVFQITPVRPVEELRKEALAASPPHESGNFRAPDLVELVTLDPTIRLDIRYATANDFLGTPVYTQARAFLQRPAAEALLRAHRALRPWGYG

Secondary structure (DSSP, 8-state):
-------------SSPPP----SS-HHHHHHHHHHPPPPPP-S-PPP--EEEHHHH-TT-----GGGSS-STTSS---SS---EEEHHHHHHHHHHHHHHGGGT--